Protein AF-A0AA39M5W1-F1 (afdb_monomer_lite)

Secondary structure (DSSP, 8-state):
-HHHHHHHHHHHHHHHHTTTTTTS----TTSHHHHHHHHHHHHHHHHHHHHHHHHHHHHHHHHHHHHTSTT--HHHHHHHHHHHHHHHHHHHHHHHHHHHHHHHSSSPPPPPPHHHHHHHHHHHHHHHHHHHTSSSTTSGGG-GGGGS--THHHHHHTTS------

Foldseek 3Di:
DVVVVVVVVVVVVVCVVVVVCPPDPPDDPPDPVVVVVVQVVLVVQLVVLVVVLVVLLVVLLVLVVVLPDPPQDPVNNVVSVVVNVVSLVVSVVSLVSNQVSQCVHVVRHDRDDSVNSVVVSVVVSVVVCVVVVVCPCVDLVNDPCSVPDPVVVVVVVVVVPDDDDD

pLDDT: mean 78.03, std 16.67, range [36.97, 96.75]

Structure (mmCIF, N/CA/C/O backbone):
data_AF-A0AA39M5W1-F1
#
_entry.id   AF-A0AA39M5W1-F1
#
loop_
_atom_site.group_PDB
_atom_site.id
_atom_site.type_symbol
_atom_site.label_atom_id
_atom_site.label_alt_id
_atom_site.label_comp_id
_atom_site.label_asym_id
_atom_site.label_entity_id
_atom_site.label_seq_id
_atom_site.pdbx_PDB_ins_code
_atom_site.Cartn_x
_atom_site.Cartn_y
_atom_site.Cartn_z
_atom_site.occupancy
_atom_site.B_iso_or_equiv
_atom_site.auth_seq_id
_atom_site.auth_comp_id
_atom_site.auth_asym_id
_atom_site.auth_atom_id
_atom_site.pdbx_PDB_model_num
ATOM 1 N N . MET A 1 1 ? 2.040 -15.938 -15.588 1.00 54.72 1 MET A N 1
ATOM 2 C CA . MET A 1 1 ? 3.108 -15.845 -16.607 1.00 54.72 1 MET A CA 1
ATOM 3 C C . MET A 1 1 ? 2.580 -16.211 -17.991 1.00 54.72 1 MET A C 1
ATOM 5 O O . MET A 1 1 ? 2.665 -15.381 -18.882 1.00 54.72 1 MET A O 1
ATOM 9 N N . GLU A 1 2 ? 1.925 -17.363 -18.151 1.00 66.88 2 GLU A N 1
ATOM 10 C CA . GLU A 1 2 ? 1.387 -17.848 -19.438 1.00 66.88 2 GLU A CA 1
ATOM 11 C C . GLU A 1 2 ? 0.424 -16.875 -20.152 1.00 66.88 2 GLU A C 1
ATOM 13 O O . GLU A 1 2 ? 0.578 -16.591 -21.337 1.00 66.88 2 GLU A O 1
ATOM 18 N N . LYS A 1 3 ? -0.514 -16.261 -19.415 1.00 79.81 3 LYS A N 1
ATOM 19 C CA . LYS A 1 3 ? -1.463 -15.286 -19.984 1.00 79.81 3 LYS A CA 1
ATOM 20 C C . LYS A 1 3 ? -0.783 -14.037 -20.564 1.00 79.81 3 LYS A C 1
ATOM 22 O O . LYS A 1 3 ? -1.193 -13.567 -21.618 1.00 79.81 3 LYS A O 1
ATOM 27 N N . ALA A 1 4 ? 0.246 -13.518 -19.891 1.00 75.56 4 ALA A N 1
ATOM 28 C CA . ALA A 1 4 ? 0.959 -12.316 -20.327 1.00 75.56 4 ALA A CA 1
ATOM 29 C C . ALA A 1 4 ? 1.773 -12.580 -21.603 1.00 75.56 4 ALA A C 1
ATOM 31 O O . ALA A 1 4 ? 1.780 -11.756 -22.511 1.00 75.56 4 ALA A O 1
ATOM 32 N N . HIS A 1 5 ? 2.383 -13.764 -21.703 1.00 80.75 5 HIS A N 1
ATOM 33 C CA . HIS A 1 5 ? 3.093 -14.191 -22.907 1.00 80.75 5 HIS A CA 1
ATOM 34 C C . HIS A 1 5 ? 2.150 -14.297 -24.115 1.00 80.75 5 HIS A C 1
ATOM 36 O O . HIS A 1 5 ? 2.450 -13.766 -25.179 1.00 80.75 5 HIS A O 1
ATOM 42 N N . LYS A 1 6 ? 0.959 -14.878 -23.923 1.00 87.75 6 LYS A N 1
ATOM 43 C CA . LYS A 1 6 ? -0.070 -14.963 -24.969 1.00 87.75 6 LYS A CA 1
ATOM 44 C C . LYS A 1 6 ? -0.575 -13.586 -25.420 1.00 87.75 6 LYS A C 1
ATOM 46 O O . LYS A 1 6 ? -0.816 -13.369 -26.601 1.00 87.75 6 LYS A O 1
ATOM 51 N N . GLN A 1 7 ? -0.739 -12.647 -24.487 1.00 85.88 7 GLN A N 1
ATOM 52 C CA . GLN A 1 7 ? -1.134 -11.273 -24.817 1.00 85.88 7 GLN A CA 1
ATOM 53 C C . GLN A 1 7 ? -0.064 -10.561 -25.647 1.00 85.88 7 GLN A C 1
ATOM 55 O O . GLN A 1 7 ? -0.411 -9.900 -26.620 1.00 85.88 7 GLN A O 1
ATOM 60 N N . LEU A 1 8 ? 1.213 -10.743 -25.305 1.00 81.44 8 LEU A N 1
ATOM 61 C CA . LEU A 1 8 ? 2.326 -10.189 -26.072 1.00 81.44 8 LEU A CA 1
ATOM 62 C C . LEU A 1 8 ? 2.362 -10.748 -27.502 1.00 81.44 8 LEU A C 1
ATOM 64 O O . LEU A 1 8 ? 2.447 -9.975 -28.449 1.00 81.44 8 LEU A O 1
ATOM 68 N N . GLN A 1 9 ? 2.204 -12.064 -27.663 1.00 82.69 9 GLN A N 1
ATOM 69 C CA . GLN A 1 9 ? 2.144 -12.704 -28.983 1.00 82.69 9 GLN A CA 1
ATOM 70 C C . GLN A 1 9 ? 0.990 -12.171 -29.843 1.00 82.69 9 GLN A C 1
ATOM 72 O O . GLN A 1 9 ? 1.165 -11.928 -31.033 1.00 82.69 9 GLN A O 1
ATOM 77 N N . ASN A 1 10 ? -0.185 -11.947 -29.246 1.00 86.25 10 ASN A N 1
ATOM 78 C CA . ASN A 1 10 ? -1.333 -11.393 -29.964 1.00 86.25 10 ASN A CA 1
ATOM 79 C C . ASN A 1 10 ? -1.090 -9.952 -30.431 1.00 86.25 10 ASN A C 1
ATOM 81 O O . ASN A 1 10 ? -1.511 -9.592 -31.527 1.00 86.25 10 ASN A O 1
ATOM 85 N N . VAL A 1 11 ? -0.431 -9.134 -29.606 1.00 83.44 11 VAL A N 1
ATOM 86 C CA . VAL A 1 11 ? -0.060 -7.759 -29.969 1.00 83.44 11 VAL A CA 1
ATOM 87 C C . VAL A 1 11 ? 0.942 -7.775 -31.121 1.00 83.44 11 VAL A C 1
ATOM 89 O O . VAL A 1 11 ?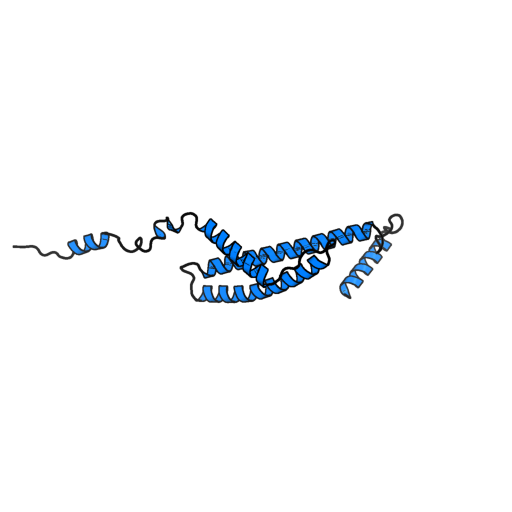 0.686 -7.136 -32.133 1.00 83.44 11 VAL A O 1
ATOM 92 N N . GLN A 1 12 ? 1.991 -8.596 -31.032 1.00 80.88 12 GLN A N 1
ATOM 93 C CA . GLN A 1 12 ? 3.001 -8.741 -32.089 1.00 80.88 12 GLN A CA 1
ATOM 94 C C . GLN A 1 12 ? 2.392 -9.213 -33.419 1.00 80.88 12 GLN A C 1
ATOM 96 O O . GLN A 1 12 ? 2.739 -8.715 -34.488 1.00 80.88 12 GLN A O 1
ATOM 101 N N . LEU A 1 13 ? 1.436 -10.146 -33.361 1.00 84.88 13 LEU A N 1
ATOM 102 C CA . LEU A 1 13 ? 0.696 -10.594 -34.538 1.00 84.88 13 LEU A CA 1
ATOM 103 C C . LEU A 1 13 ? -0.130 -9.449 -35.141 1.00 84.88 13 LEU A C 1
ATOM 105 O O . LEU A 1 13 ? -0.062 -9.224 -36.347 1.00 84.88 13 LEU A O 1
ATOM 109 N N . MET A 1 14 ? -0.875 -8.698 -34.329 1.00 83.00 14 MET A N 1
ATOM 110 C CA . MET A 1 14 ? -1.668 -7.553 -34.800 1.00 83.00 14 MET A CA 1
ATOM 111 C C . MET A 1 14 ? -0.792 -6.453 -35.408 1.00 83.00 14 MET A C 1
ATOM 113 O O . MET A 1 14 ? -1.128 -5.913 -36.456 1.00 83.00 14 MET A O 1
ATOM 117 N N . GLU A 1 15 ? 0.352 -6.156 -34.797 1.00 79.56 15 GLU A N 1
ATOM 118 C CA . GLU A 1 15 ? 1.328 -5.189 -35.310 1.00 79.56 15 GLU A CA 1
ATOM 119 C C . GLU A 1 15 ? 1.886 -5.608 -36.675 1.00 79.56 15 GLU A C 1
ATOM 121 O O . GLU A 1 15 ? 2.017 -4.767 -37.568 1.00 79.56 15 GLU A O 1
ATOM 126 N N . SER A 1 16 ? 2.141 -6.911 -36.867 1.00 79.62 16 SER A N 1
ATOM 127 C CA . SER A 1 16 ? 2.567 -7.459 -38.160 1.00 79.62 16 SER A CA 1
ATOM 128 C C . SER A 1 16 ? 1.480 -7.344 -39.236 1.00 79.62 16 SER A C 1
ATOM 130 O O . SER A 1 16 ? 1.782 -6.981 -40.370 1.00 79.62 16 SER A O 1
ATOM 132 N N . LEU A 1 17 ? 0.210 -7.573 -38.877 1.00 84.75 17 LEU A N 1
ATOM 133 C CA . LEU A 1 17 ? -0.927 -7.436 -39.794 1.00 84.75 17 LEU A CA 1
ATOM 134 C C . LEU A 1 17 ? -1.185 -5.979 -40.192 1.00 84.75 17 LEU A C 1
ATOM 136 O O . LEU A 1 17 ? -1.619 -5.717 -41.310 1.00 84.75 17 LEU A O 1
ATOM 140 N N . LEU A 1 18 ? -0.931 -5.039 -39.281 1.00 83.94 18 LEU A N 1
ATOM 141 C CA . LEU A 1 18 ? -1.157 -3.609 -39.492 1.00 83.94 18 LEU A CA 1
ATOM 142 C C . LEU A 1 18 ? 0.034 -2.898 -40.157 1.00 83.94 18 LEU A C 1
ATOM 144 O O . LEU A 1 18 ? -0.047 -1.699 -40.407 1.00 83.94 18 LEU A O 1
ATOM 148 N N . GLY A 1 19 ? 1.131 -3.610 -40.444 1.00 75.44 19 GLY A N 1
ATOM 149 C CA . GLY A 1 19 ? 2.304 -3.054 -41.130 1.00 75.44 19 GLY A CA 1
ATOM 150 C C . GLY A 1 19 ? 3.101 -2.037 -40.304 1.00 75.44 19 GLY A C 1
ATOM 151 O O . GLY A 1 19 ? 3.890 -1.281 -40.861 1.00 75.44 19 GLY A O 1
ATOM 152 N N . ILE A 1 20 ? 2.919 -2.013 -38.980 1.00 72.88 20 ILE A N 1
ATOM 153 C CA . ILE A 1 20 ? 3.518 -1.006 -38.085 1.00 72.88 20 ILE A CA 1
ATOM 154 C C . ILE A 1 20 ? 5.026 -1.266 -37.857 1.00 72.88 20 ILE A C 1
ATOM 156 O O . ILE A 1 20 ? 5.762 -0.359 -37.482 1.00 72.88 20 ILE A O 1
ATOM 160 N N . GLY A 1 21 ? 5.517 -2.479 -38.141 1.00 60.00 21 GLY A N 1
ATOM 161 C CA . GLY A 1 21 ? 6.905 -2.894 -37.883 1.00 60.00 21 GLY A CA 1
ATOM 162 C C . GLY A 1 21 ? 7.948 -2.570 -38.966 1.00 60.00 21 GLY A C 1
ATOM 163 O O . GLY A 1 21 ? 9.088 -3.000 -38.823 1.00 60.00 21 GLY A O 1
ATOM 164 N N . GLY A 1 22 ? 7.586 -1.883 -40.060 1.00 56.81 22 GLY A N 1
ATOM 165 C CA . GLY A 1 22 ? 8.485 -1.651 -41.207 1.00 56.81 22 GLY A CA 1
ATOM 166 C C . GLY A 1 22 ? 9.378 -0.403 -41.121 1.00 56.81 22 GLY A C 1
ATOM 167 O O . GLY A 1 22 ? 10.513 -0.439 -41.586 1.00 56.81 22 GLY A O 1
ATOM 168 N N . GLU A 1 23 ? 8.889 0.687 -40.520 1.00 53.78 23 GLU A N 1
ATOM 169 C CA . GLU A 1 23 ? 9.606 1.980 -40.434 1.00 53.78 23 GLU A CA 1
ATOM 170 C C . GLU A 1 23 ? 9.937 2.402 -38.992 1.00 53.78 23 GLU A C 1
ATOM 172 O O . GLU A 1 23 ? 10.844 3.203 -38.769 1.00 53.78 23 GLU A O 1
ATOM 177 N N . HIS A 1 24 ? 9.239 1.840 -37.999 1.00 58.50 24 HIS A N 1
ATOM 178 C CA . HIS A 1 24 ? 9.471 2.095 -36.581 1.00 58.50 24 HIS A CA 1
ATOM 179 C C . HIS A 1 24 ? 9.987 0.825 -35.906 1.00 58.50 24 HIS A C 1
ATOM 181 O O . HIS A 1 24 ? 9.276 -0.172 -35.802 1.00 58.50 24 HIS A O 1
ATOM 187 N N . GLU A 1 25 ? 11.231 0.864 -35.435 1.00 67.19 25 GLU A N 1
ATOM 188 C CA . GLU A 1 25 ? 11.829 -0.226 -34.669 1.00 67.19 25 GLU A CA 1
ATOM 189 C C . GLU A 1 25 ? 10.995 -0.468 -33.394 1.00 67.19 25 GLU A C 1
ATOM 191 O O . GLU A 1 25 ? 10.887 0.406 -32.525 1.00 67.19 25 GLU A O 1
ATOM 196 N N . CYS A 1 26 ? 10.336 -1.630 -33.300 1.00 71.06 26 CYS A N 1
ATOM 197 C CA . CYS A 1 26 ? 9.560 -2.008 -32.121 1.00 71.06 26 CYS A CA 1
ATOM 198 C C . CYS A 1 26 ? 10.459 -1.947 -30.884 1.00 71.06 26 CYS A C 1
ATOM 200 O O . CYS A 1 26 ? 11.568 -2.482 -30.898 1.00 71.06 26 CYS A O 1
ATOM 202 N N . TRP A 1 27 ? 9.982 -1.331 -29.799 1.00 75.31 27 TRP A N 1
ATOM 203 C CA . TRP A 1 27 ? 10.772 -1.229 -28.576 1.00 75.31 27 TRP A CA 1
ATOM 204 C C . TRP A 1 27 ? 11.089 -2.626 -28.041 1.00 75.31 27 TRP A C 1
ATOM 206 O O . TRP A 1 27 ? 10.207 -3.337 -27.559 1.00 75.31 27 TRP A O 1
ATOM 216 N N . ALA A 1 28 ? 12.359 -3.006 -28.124 1.00 78.94 28 ALA A N 1
ATOM 217 C CA . ALA A 1 28 ? 12.876 -4.265 -27.624 1.00 78.94 28 ALA A CA 1
ATOM 218 C C . ALA A 1 28 ? 13.673 -4.049 -26.326 1.00 78.94 28 ALA A C 1
ATOM 220 O O . ALA A 1 28 ? 14.204 -2.955 -26.090 1.00 78.94 28 ALA A O 1
ATOM 221 N N . PRO A 1 29 ? 13.809 -5.088 -25.481 1.00 78.94 29 PRO A N 1
ATOM 222 C CA . PRO A 1 29 ? 14.700 -5.039 -24.328 1.00 78.94 29 PRO A CA 1
ATOM 223 C C . PRO A 1 29 ? 16.125 -4.636 -24.742 1.00 78.94 29 PRO A C 1
ATOM 225 O O . PRO A 1 29 ? 16.714 -5.267 -25.615 1.00 78.94 29 PRO A O 1
ATOM 228 N N . GLY A 1 30 ? 16.670 -3.590 -24.115 1.00 79.38 30 GLY A N 1
ATOM 229 C CA . GLY A 1 30 ? 17.991 -3.024 -24.430 1.00 79.38 30 GLY A CA 1
ATOM 230 C C . GLY A 1 30 ? 17.957 -1.721 -25.238 1.00 79.38 30 GLY A C 1
ATOM 231 O O . GLY A 1 30 ? 18.976 -1.046 -25.343 1.00 79.38 30 GLY A O 1
ATOM 232 N N . MET A 1 31 ? 16.795 -1.317 -25.763 1.00 87.75 31 MET A N 1
ATOM 233 C CA . MET A 1 31 ? 16.626 0.005 -26.371 1.00 87.75 31 MET A CA 1
ATOM 234 C C . MET A 1 31 ? 16.407 1.083 -25.306 1.00 87.75 31 MET A C 1
ATOM 236 O O . MET A 1 31 ? 15.672 0.877 -24.339 1.00 87.75 31 MET A O 1
ATOM 240 N N . ALA A 1 32 ? 16.946 2.284 -25.527 1.00 86.69 32 ALA A N 1
ATOM 241 C CA . ALA A 1 32 ? 16.780 3.408 -24.598 1.00 86.69 32 ALA A CA 1
ATOM 242 C C . ALA A 1 32 ? 15.300 3.786 -24.370 1.00 86.69 32 ALA A C 1
ATOM 244 O O . ALA A 1 32 ? 14.898 4.138 -23.257 1.00 86.69 32 ALA A O 1
ATOM 245 N N . ALA A 1 33 ? 14.467 3.673 -25.411 1.00 85.44 33 ALA A N 1
ATOM 246 C CA . ALA A 1 33 ? 13.029 3.913 -25.314 1.00 85.44 33 ALA A CA 1
ATOM 247 C C . ALA A 1 33 ? 12.322 2.859 -24.440 1.00 85.44 33 ALA A C 1
ATOM 249 O O . ALA A 1 33 ? 11.486 3.211 -23.605 1.00 85.44 33 ALA A O 1
ATOM 250 N N . TRP A 1 34 ? 12.723 1.587 -24.552 1.00 86.38 34 TRP A N 1
ATOM 251 C CA . TRP A 1 34 ? 12.227 0.507 -23.699 1.00 86.38 34 TRP A CA 1
ATOM 252 C C . TRP A 1 34 ? 12.609 0.723 -22.231 1.00 86.38 34 TRP A C 1
ATOM 254 O O . TRP A 1 34 ? 11.760 0.624 -21.346 1.00 86.38 34 TRP A O 1
ATOM 264 N N . GLU A 1 35 ? 13.867 1.072 -21.954 1.00 88.25 35 GLU A N 1
ATOM 265 C CA . GLU A 1 35 ? 14.331 1.326 -20.584 1.00 88.25 35 GLU A CA 1
ATOM 266 C C . GLU A 1 35 ? 13.634 2.535 -19.944 1.00 88.25 35 GLU A C 1
ATOM 268 O O . GLU A 1 35 ? 13.259 2.500 -18.765 1.00 88.25 35 GLU A O 1
ATOM 273 N N . SER A 1 36 ? 13.398 3.586 -20.733 1.00 88.69 36 SER A N 1
ATOM 274 C CA . SER A 1 36 ? 12.645 4.767 -20.303 1.00 88.69 36 SER A CA 1
ATOM 275 C C . SER A 1 36 ? 11.204 4.400 -19.946 1.00 88.69 36 SER A C 1
ATOM 277 O O . SER A 1 36 ? 10.720 4.743 -18.865 1.00 88.69 36 SER A O 1
ATOM 279 N N . ALA A 1 37 ? 10.532 3.629 -20.805 1.00 88.88 37 ALA A N 1
ATOM 280 C CA . ALA A 1 37 ? 9.179 3.142 -20.556 1.00 88.88 37 ALA A CA 1
ATOM 281 C C . ALA A 1 37 ? 9.113 2.229 -19.322 1.00 88.88 37 ALA A C 1
ATOM 283 O O . ALA A 1 37 ? 8.235 2.390 -18.471 1.00 88.88 37 ALA A O 1
ATOM 284 N N . GLN A 1 38 ? 10.078 1.323 -19.166 1.00 89.44 38 GLN A N 1
ATOM 285 C CA . GLN A 1 38 ? 10.178 0.452 -17.999 1.00 89.44 38 GLN A CA 1
ATOM 286 C C . GLN A 1 38 ? 10.326 1.265 -16.704 1.00 89.44 38 GLN A C 1
ATOM 288 O O . GLN A 1 38 ? 9.663 0.970 -15.709 1.00 89.44 38 GLN A O 1
ATOM 293 N N . THR A 1 39 ? 11.134 2.327 -16.724 1.00 90.56 39 THR A N 1
ATOM 294 C CA . THR A 1 39 ? 11.311 3.236 -15.582 1.00 90.56 39 THR A CA 1
ATOM 295 C C . THR A 1 39 ? 10.010 3.966 -15.229 1.00 90.56 39 THR A C 1
ATOM 297 O O . THR A 1 39 ? 9.670 4.103 -14.049 1.00 90.56 39 THR A O 1
ATOM 300 N N . LEU A 1 40 ? 9.235 4.391 -16.233 1.00 91.94 40 LEU A N 1
ATOM 301 C CA . LEU A 1 40 ? 7.921 5.009 -16.025 1.00 91.94 40 LEU A CA 1
ATOM 302 C C . LEU A 1 40 ? 6.927 4.034 -15.386 1.00 91.94 40 LEU A C 1
ATOM 304 O O . LEU A 1 40 ? 6.244 4.403 -14.427 1.00 91.94 40 LEU A O 1
ATOM 308 N N . VAL A 1 41 ? 6.875 2.786 -15.864 1.00 91.00 41 VAL A N 1
ATOM 309 C CA . VAL A 1 41 ? 6.003 1.743 -15.298 1.00 91.00 41 VAL A CA 1
ATOM 310 C C . VAL A 1 41 ? 6.386 1.449 -13.849 1.00 91.00 41 VAL A C 1
ATOM 312 O O . VAL A 1 41 ? 5.518 1.490 -12.980 1.00 91.00 41 VAL A O 1
ATOM 315 N N . GLN A 1 42 ? 7.677 1.257 -13.560 1.00 90.62 42 GLN A N 1
ATOM 316 C CA . GLN A 1 42 ? 8.173 1.043 -12.194 1.00 90.62 42 GLN A CA 1
ATOM 317 C C . GLN A 1 42 ? 7.806 2.208 -11.266 1.00 90.62 42 GLN A C 1
ATOM 319 O O . GLN A 1 42 ? 7.310 1.996 -10.159 1.00 90.62 42 GLN A O 1
ATOM 324 N N . THR A 1 43 ? 7.976 3.444 -11.740 1.00 92.12 43 THR A N 1
ATOM 325 C CA . THR A 1 43 ? 7.616 4.653 -10.987 1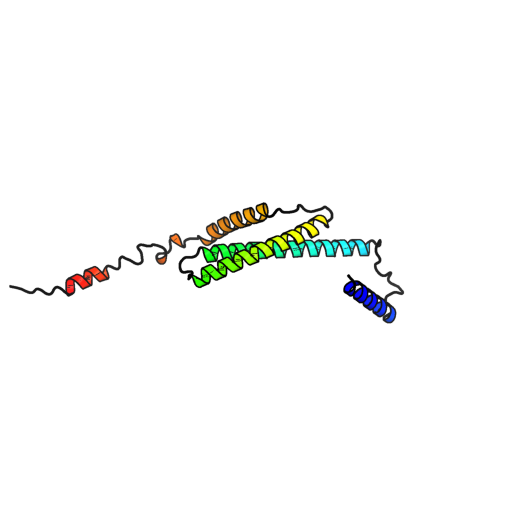.00 92.12 43 THR A CA 1
ATOM 326 C C . THR A 1 43 ? 6.118 4.711 -10.697 1.00 92.12 43 THR A C 1
ATOM 328 O O . THR A 1 43 ? 5.709 5.041 -9.581 1.00 92.12 43 THR A O 1
ATOM 331 N N . ARG A 1 44 ? 5.283 4.386 -11.688 1.00 93.75 44 ARG A N 1
ATOM 332 C CA . ARG A 1 44 ? 3.826 4.341 -11.536 1.00 93.75 44 ARG A CA 1
ATOM 333 C C . ARG A 1 44 ? 3.411 3.265 -10.540 1.00 93.75 44 ARG A C 1
ATOM 335 O O . ARG A 1 44 ? 2.593 3.541 -9.666 1.00 93.75 44 ARG A O 1
ATOM 342 N N . ASP A 1 45 ? 3.980 2.071 -10.648 1.00 91.69 45 ASP A N 1
ATOM 343 C CA . ASP A 1 45 ? 3.662 0.947 -9.770 1.00 91.69 45 ASP A CA 1
ATOM 344 C C . ASP A 1 45 ? 4.064 1.249 -8.323 1.00 91.69 45 ASP A C 1
ATOM 346 O O . ASP A 1 45 ? 3.279 1.008 -7.404 1.00 91.69 45 ASP A O 1
ATOM 350 N N . TYR A 1 46 ? 5.233 1.865 -8.117 1.00 93.44 46 TYR A N 1
ATOM 351 C CA . TYR A 1 46 ? 5.657 2.375 -6.814 1.00 93.44 46 TYR A CA 1
ATOM 352 C C . TYR A 1 46 ? 4.655 3.386 -6.241 1.00 93.44 46 TYR A C 1
ATOM 354 O O . TYR A 1 46 ? 4.173 3.201 -5.123 1.00 93.44 46 TYR A O 1
ATOM 362 N N . ARG A 1 47 ? 4.286 4.417 -7.017 1.00 93.06 47 ARG A N 1
ATOM 363 C CA . ARG A 1 47 ? 3.311 5.439 -6.590 1.00 93.06 47 ARG A CA 1
ATOM 364 C C . ARG A 1 47 ? 1.961 4.822 -6.246 1.00 93.06 47 ARG A C 1
ATOM 366 O O . ARG A 1 47 ? 1.392 5.139 -5.212 1.00 93.06 47 ARG A O 1
ATOM 373 N N . HIS A 1 48 ? 1.476 3.903 -7.074 1.00 93.75 48 HIS A N 1
ATOM 374 C CA . HIS A 1 48 ? 0.217 3.210 -6.834 1.00 93.75 48 HIS A CA 1
ATOM 375 C C . HIS A 1 48 ? 0.258 2.370 -5.548 1.00 93.75 48 HIS A C 1
ATOM 377 O O . HIS A 1 48 ? -0.683 2.406 -4.754 1.00 93.75 48 HIS A O 1
ATOM 383 N N . CYS A 1 49 ? 1.348 1.632 -5.305 1.00 93.81 49 CYS A N 1
ATOM 384 C CA . CYS A 1 49 ? 1.509 0.874 -4.063 1.00 93.81 49 CYS A CA 1
ATOM 385 C C . CYS A 1 49 ? 1.549 1.790 -2.835 1.00 93.81 49 CYS A C 1
ATOM 387 O O . CYS A 1 49 ? 0.920 1.462 -1.829 1.00 93.81 49 CYS A O 1
ATOM 389 N N . LEU A 1 50 ? 2.239 2.930 -2.933 1.00 93.00 50 LEU A N 1
ATOM 390 C CA . LEU A 1 50 ? 2.302 3.934 -1.874 1.00 93.00 50 LEU A CA 1
ATOM 391 C C . LEU A 1 50 ? 0.918 4.528 -1.578 1.00 93.00 50 LEU A C 1
ATOM 393 O O . LEU A 1 50 ? 0.454 4.430 -0.447 1.00 93.00 50 LEU A O 1
ATOM 397 N N . SER A 1 51 ? 0.209 5.036 -2.590 1.00 92.94 51 SER A N 1
ATOM 398 C CA . SER A 1 51 ? -1.130 5.615 -2.408 1.00 92.94 51 SER A CA 1
ATOM 399 C C . SER A 1 51 ? -2.131 4.607 -1.840 1.00 92.94 51 SER A C 1
ATOM 401 O O . SER A 1 51 ? -2.957 4.947 -0.996 1.00 92.94 51 SER A O 1
ATOM 403 N N . ASN A 1 52 ? -2.052 3.339 -2.258 1.00 93.81 52 ASN A N 1
ATOM 404 C CA . ASN A 1 52 ? -2.893 2.289 -1.692 1.00 93.81 52 ASN A CA 1
ATOM 405 C C . ASN A 1 52 ? -2.553 2.007 -0.217 1.00 93.81 52 ASN A C 1
ATOM 407 O O . ASN A 1 52 ? -3.458 1.795 0.590 1.00 93.81 52 ASN A O 1
ATOM 411 N N . LEU A 1 53 ? -1.267 2.003 0.150 1.00 93.94 53 LEU A N 1
ATOM 412 C CA . LEU A 1 53 ? -0.844 1.841 1.541 1.00 93.94 53 LEU A CA 1
ATOM 413 C C . LEU A 1 53 ? -1.357 3.000 2.409 1.00 93.94 53 LEU A C 1
ATOM 415 O O . LEU A 1 53 ? -1.974 2.751 3.444 1.00 93.94 53 LEU A O 1
ATOM 419 N N . GLU A 1 54 ? -1.183 4.242 1.955 1.00 91.31 54 GLU A N 1
ATOM 420 C CA . GLU A 1 54 ? -1.673 5.450 2.629 1.00 91.31 54 GLU A CA 1
ATOM 421 C C . GLU A 1 54 ? -3.190 5.405 2.840 1.00 91.31 54 GLU A C 1
ATOM 423 O O . GLU A 1 54 ? -3.667 5.564 3.966 1.00 91.31 54 GLU A O 1
ATOM 428 N N . ALA A 1 55 ? -3.960 5.105 1.790 1.00 91.88 55 ALA A N 1
ATOM 429 C CA . ALA A 1 55 ? -5.416 5.025 1.873 1.00 91.88 55 ALA A CA 1
ATOM 430 C C . ALA A 1 55 ? -5.886 3.979 2.899 1.00 91.88 55 ALA A C 1
ATOM 432 O O . ALA A 1 55 ? -6.826 4.222 3.661 1.00 91.88 55 ALA A O 1
ATOM 433 N N . LEU A 1 56 ? -5.222 2.819 2.962 1.00 93.56 56 LEU A N 1
ATOM 434 C CA . LEU A 1 56 ? -5.546 1.775 3.936 1.00 93.56 56 LEU A CA 1
ATOM 435 C C . LEU A 1 56 ? -5.198 2.187 5.371 1.00 93.56 56 LEU A C 1
ATOM 437 O O . LEU A 1 56 ? -5.966 1.886 6.290 1.00 93.56 56 LEU A O 1
ATOM 441 N N . VAL A 1 57 ? -4.073 2.875 5.569 1.00 91.44 57 VAL A N 1
ATOM 442 C CA . VAL A 1 57 ? -3.670 3.407 6.878 1.00 91.44 57 VAL A CA 1
ATOM 443 C C . VAL A 1 57 ? -4.669 4.458 7.354 1.00 91.44 57 VAL A C 1
ATOM 445 O O . VAL A 1 57 ? -5.193 4.340 8.462 1.00 91.44 57 VAL A O 1
ATOM 448 N N . VAL A 1 58 ? -5.027 5.414 6.497 1.00 89.38 58 VAL A N 1
ATOM 449 C CA . VAL A 1 58 ? -6.036 6.441 6.792 1.00 89.38 58 VAL A CA 1
ATOM 450 C C . VAL A 1 58 ? -7.389 5.801 7.115 1.00 89.38 58 VAL A C 1
ATOM 452 O O . VAL A 1 58 ? -8.011 6.137 8.122 1.00 89.38 58 VAL A O 1
ATOM 455 N N . ALA A 1 59 ? -7.828 4.806 6.338 1.00 90.38 59 ALA A N 1
ATOM 456 C CA . ALA A 1 59 ? -9.062 4.078 6.626 1.00 90.38 59 ALA A CA 1
ATOM 457 C C . ALA A 1 59 ? -9.030 3.385 8.000 1.00 90.38 59 ALA A C 1
ATOM 459 O O . ALA A 1 59 ? -10.024 3.415 8.726 1.00 90.38 59 ALA A O 1
ATOM 460 N N . ARG A 1 60 ? -7.893 2.788 8.386 1.00 90.56 60 ARG A N 1
ATOM 461 C CA . ARG A 1 60 ? -7.720 2.174 9.713 1.00 90.56 60 ARG A CA 1
ATOM 462 C C . ARG A 1 60 ? -7.807 3.212 10.831 1.00 90.56 60 ARG A C 1
ATOM 464 O O . ARG A 1 60 ? -8.428 2.928 11.853 1.00 90.56 60 ARG A O 1
ATOM 471 N N . ILE A 1 61 ? -7.222 4.395 10.641 1.00 89.06 61 ILE A N 1
ATOM 472 C CA . ILE A 1 61 ? -7.310 5.508 11.598 1.00 89.06 61 ILE A CA 1
ATOM 473 C C . ILE A 1 61 ? -8.778 5.877 11.834 1.00 89.06 61 ILE A C 1
ATOM 475 O O . ILE A 1 61 ? -9.241 5.825 12.971 1.00 89.06 61 ILE A O 1
ATOM 479 N N . PHE A 1 62 ? -9.548 6.116 10.768 1.00 85.19 62 PHE A N 1
ATOM 480 C CA . PHE A 1 62 ? -10.975 6.438 10.883 1.00 85.19 62 PHE A CA 1
ATOM 481 C C . PHE A 1 62 ? -11.793 5.346 11.584 1.00 85.19 62 PHE A C 1
ATOM 483 O O . PHE A 1 62 ? -12.769 5.636 12.278 1.00 85.19 62 PHE A O 1
ATOM 490 N N . GLU A 1 63 ? -11.426 4.080 11.417 1.00 88.12 63 GLU A N 1
ATOM 491 C CA . GLU A 1 63 ? -12.090 2.972 12.104 1.00 88.12 63 GLU A CA 1
ATOM 492 C C . GLU A 1 63 ? -11.776 2.908 13.588 1.00 88.12 63 GLU A C 1
ATOM 494 O O . GLU A 1 63 ? -12.684 2.664 14.384 1.00 88.12 63 GLU A O 1
ATOM 499 N N . LEU A 1 64 ? -10.524 3.165 13.967 1.00 86.12 64 LEU A N 1
ATOM 500 C CA . LEU A 1 64 ? -10.136 3.302 15.368 1.00 86.12 64 LEU A CA 1
ATOM 501 C C . LEU A 1 64 ? -10.864 4.485 16.011 1.00 86.12 64 LEU A C 1
ATOM 503 O O . LEU A 1 64 ? -11.424 4.337 17.098 1.00 86.12 64 LEU A O 1
ATOM 507 N N . THR A 1 65 ? -10.951 5.621 15.313 1.00 83.62 65 THR A N 1
ATOM 508 C CA . THR A 1 65 ? -11.740 6.774 15.762 1.00 83.62 65 THR A CA 1
ATOM 509 C C . THR A 1 65 ? -13.202 6.381 15.980 1.00 83.62 65 THR A C 1
ATOM 511 O O . THR A 1 65 ? -13.752 6.640 17.048 1.00 83.62 65 THR A O 1
ATOM 514 N N . LYS A 1 66 ? -13.824 5.689 15.012 1.00 82.88 66 LYS A N 1
ATOM 515 C CA . LYS A 1 66 ? -15.215 5.216 15.119 1.00 82.88 66 LYS A CA 1
ATOM 516 C C . LYS A 1 66 ? -15.430 4.250 16.276 1.00 82.88 66 LYS A C 1
ATOM 518 O O . LYS A 1 66 ? -16.454 4.340 16.944 1.00 82.88 66 LYS A O 1
ATOM 523 N N . MET A 1 67 ? -14.483 3.351 16.533 1.00 81.62 67 MET A N 1
ATOM 524 C CA . MET A 1 67 ? -14.558 2.433 17.669 1.00 81.62 67 MET A CA 1
ATOM 525 C C . MET A 1 67 ? -14.586 3.177 19.011 1.00 81.62 67 MET A C 1
ATOM 527 O O . MET A 1 67 ? -15.265 2.724 19.933 1.00 81.62 67 MET A O 1
ATOM 531 N N . ASN A 1 68 ? -13.879 4.308 19.105 1.00 76.31 68 ASN A N 1
ATOM 532 C CA . ASN A 1 68 ? -13.729 5.082 20.336 1.00 76.31 68 ASN A CA 1
ATOM 533 C C . ASN A 1 68 ? -14.817 6.159 20.541 1.00 76.31 68 ASN A C 1
ATOM 535 O O . ASN A 1 68 ? -14.781 6.887 21.531 1.00 76.31 68 ASN A O 1
ATOM 539 N N . MET A 1 69 ? -15.788 6.283 19.627 1.00 79.25 69 MET A N 1
ATOM 540 C CA . MET A 1 69 ? -16.903 7.225 19.774 1.00 79.25 69 MET A CA 1
ATOM 541 C C . MET A 1 69 ? -17.960 6.715 20.763 1.00 79.25 69 MET A C 1
ATOM 543 O O . MET A 1 69 ? -18.381 5.549 20.724 1.00 79.25 69 MET A O 1
ATOM 547 N N . SER A 1 70 ? -18.446 7.619 21.619 1.00 65.38 70 SER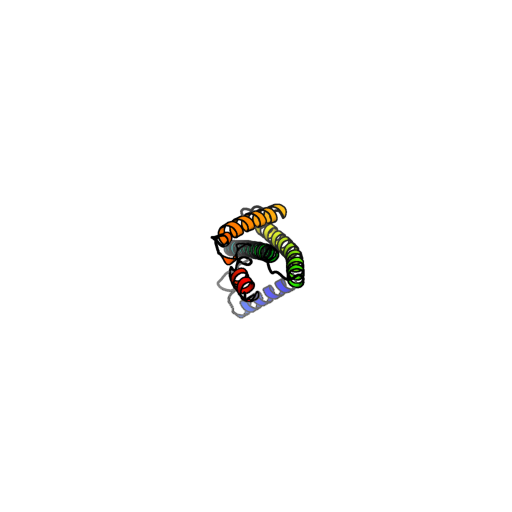 A N 1
ATOM 548 C CA . SER A 1 70 ? -19.600 7.364 22.483 1.00 65.38 70 SER A CA 1
ATOM 549 C C . SER A 1 70 ? -20.857 7.095 21.636 1.00 65.38 70 SER A C 1
ATOM 551 O O . SER A 1 70 ? -20.964 7.545 20.499 1.00 65.38 70 SER A O 1
ATOM 553 N N . ARG A 1 71 ? -21.810 6.313 22.169 1.00 72.31 71 ARG A N 1
ATOM 554 C CA . ARG A 1 71 ? -23.033 5.827 21.477 1.00 72.31 71 ARG A CA 1
ATOM 555 C C . ARG A 1 71 ? -22.842 4.757 20.388 1.00 72.31 71 ARG A C 1
ATOM 557 O O . ARG A 1 71 ? -23.818 4.372 19.751 1.00 72.31 71 ARG A O 1
ATOM 564 N N . THR A 1 72 ? -21.650 4.186 20.222 1.00 74.75 72 THR A N 1
ATOM 565 C CA . THR A 1 72 ? -21.468 3.017 19.341 1.00 74.75 72 THR A CA 1
ATOM 566 C C . THR A 1 72 ? -22.068 1.759 19.983 1.00 74.75 72 THR A C 1
ATOM 568 O O . THR A 1 72 ? -21.638 1.343 21.060 1.00 74.75 72 THR A O 1
ATOM 571 N N . GLY A 1 73 ? -23.057 1.128 19.344 1.00 87.62 73 GLY A N 1
ATOM 572 C CA . GLY A 1 73 ? -23.702 -0.080 19.874 1.00 87.62 73 GLY A CA 1
ATOM 573 C C . GLY A 1 73 ? -22.764 -1.297 19.909 1.00 87.62 73 GLY A C 1
ATOM 574 O O . GLY A 1 73 ? -21.819 -1.390 19.125 1.00 87.62 73 GLY A O 1
ATOM 575 N N . TYR A 1 74 ? -23.031 -2.283 20.777 1.00 88.75 74 TYR A N 1
ATOM 576 C CA . TYR A 1 74 ? -22.178 -3.481 20.919 1.00 88.75 74 TYR A CA 1
ATOM 577 C C . TYR A 1 74 ? -21.960 -4.231 19.591 1.00 88.75 74 TYR A C 1
ATOM 579 O O . TYR A 1 74 ? -20.825 -4.559 19.241 1.00 88.75 74 TYR A O 1
ATOM 587 N N . LYS A 1 75 ? -23.030 -4.439 18.808 1.00 89.56 75 LYS A N 1
ATOM 588 C CA . LYS A 1 75 ? -22.943 -5.078 17.483 1.00 89.56 75 LYS A CA 1
ATOM 589 C C . LYS A 1 75 ? -22.028 -4.292 16.535 1.00 89.56 75 LYS A C 1
ATOM 591 O O . LYS A 1 75 ? -21.169 -4.887 15.890 1.00 89.56 75 LYS A O 1
ATOM 596 N N . GLN A 1 76 ? -22.152 -2.963 16.499 1.00 87.88 76 GLN A N 1
ATOM 597 C CA . GLN A 1 76 ? -21.292 -2.100 15.682 1.00 87.88 76 GLN A CA 1
ATOM 598 C C . GLN A 1 76 ? -19.827 -2.187 16.120 1.00 87.88 76 GLN A C 1
ATOM 600 O O . GLN A 1 76 ? -18.965 -2.396 15.271 1.00 87.88 76 GLN A O 1
ATOM 605 N N . ARG A 1 77 ? -19.534 -2.132 17.428 1.00 89.00 77 ARG A N 1
ATOM 606 C CA . ARG A 1 77 ? -18.163 -2.308 17.944 1.00 89.00 77 ARG A CA 1
ATOM 607 C C . ARG A 1 77 ? -17.547 -3.637 17.507 1.00 89.00 77 ARG A C 1
ATOM 609 O O . ARG A 1 77 ? -16.392 -3.659 17.088 1.00 89.00 77 ARG A O 1
ATOM 616 N N . ARG A 1 78 ? -18.318 -4.730 17.535 1.00 93.12 78 ARG A N 1
ATOM 617 C CA . ARG A 1 78 ? -17.864 -6.047 17.055 1.00 93.12 78 ARG A CA 1
ATOM 618 C C . ARG A 1 78 ? -17.525 -6.025 15.563 1.00 93.12 78 ARG A C 1
ATOM 620 O O . ARG A 1 78 ? -16.480 -6.544 15.177 1.00 93.12 78 ARG A O 1
ATOM 627 N N . HIS A 1 79 ? -18.372 -5.409 14.735 1.00 91.94 79 HIS A N 1
ATOM 628 C CA . HIS A 1 79 ? -18.094 -5.261 13.304 1.00 91.94 79 HIS A CA 1
ATOM 629 C C . HIS A 1 79 ? -16.843 -4.421 13.051 1.00 91.94 79 HIS A C 1
ATOM 631 O O . HIS A 1 79 ? -15.973 -4.869 12.312 1.00 91.94 79 HIS A O 1
ATOM 637 N N . ILE A 1 80 ? -16.696 -3.270 13.716 1.00 88.56 80 ILE A N 1
ATOM 638 C CA . ILE A 1 80 ? -15.500 -2.426 13.583 1.00 88.56 80 ILE A CA 1
ATOM 639 C C . ILE A 1 80 ? -14.250 -3.208 14.015 1.00 88.56 80 ILE A C 1
ATOM 641 O O . ILE A 1 80 ? -13.248 -3.190 13.310 1.00 88.56 80 ILE A O 1
ATOM 645 N N . GLY A 1 81 ? -14.317 -3.978 15.106 1.00 90.25 81 GLY A N 1
ATOM 646 C CA . GLY A 1 81 ? -13.206 -4.825 15.552 1.00 90.25 81 GLY A CA 1
ATOM 647 C C . GLY A 1 81 ? -12.803 -5.903 14.544 1.00 90.25 81 GLY A C 1
ATOM 648 O O . GLY A 1 81 ? -11.614 -6.105 14.302 1.00 90.25 81 GLY A O 1
ATOM 649 N N . ASN A 1 82 ? -13.767 -6.570 13.909 1.00 92.69 82 ASN A N 1
ATOM 650 C CA . ASN A 1 82 ? -13.475 -7.531 12.842 1.00 92.69 82 ASN A CA 1
ATOM 651 C C . ASN A 1 82 ? -12.859 -6.843 11.621 1.00 92.69 82 ASN A C 1
ATOM 653 O O . ASN A 1 82 ? -11.869 -7.321 11.069 1.00 92.69 82 ASN A O 1
ATOM 657 N N . THR A 1 83 ? -13.411 -5.698 11.238 1.00 92.06 83 THR A N 1
ATOM 658 C CA . THR A 1 83 ? -12.933 -4.895 10.118 1.00 92.06 83 THR A CA 1
ATOM 659 C C . THR A 1 83 ? -11.498 -4.395 10.349 1.00 92.06 83 THR A C 1
ATOM 661 O O . THR A 1 83 ? -10.667 -4.504 9.449 1.00 92.06 83 THR A O 1
ATOM 664 N N . LEU A 1 84 ? -11.147 -3.983 11.573 1.00 91.69 84 LEU A N 1
ATOM 665 C CA . LEU A 1 84 ? -9.773 -3.634 11.955 1.00 91.69 84 LEU A CA 1
ATOM 666 C C . LEU A 1 84 ? -8.806 -4.818 11.812 1.00 91.69 84 LEU A C 1
ATOM 668 O O . LEU A 1 84 ? -7.698 -4.646 11.304 1.00 91.69 84 LEU A O 1
ATOM 672 N N . LYS A 1 85 ? -9.214 -6.029 12.222 1.00 92.38 85 LYS A N 1
ATOM 673 C CA . LYS A 1 85 ? -8.392 -7.244 12.064 1.00 92.38 85 LYS A CA 1
ATOM 674 C C . LYS A 1 85 ? -8.125 -7.555 10.593 1.00 92.38 85 LYS A C 1
ATOM 676 O O . LYS A 1 85 ? -6.982 -7.824 10.226 1.00 92.38 85 LYS A O 1
ATOM 681 N N . VAL A 1 86 ? -9.167 -7.509 9.761 1.00 94.88 86 VAL A N 1
ATOM 682 C CA . VAL A 1 86 ? -9.052 -7.733 8.311 1.00 94.88 86 VAL A CA 1
ATOM 683 C C . VAL A 1 86 ? -8.113 -6.699 7.700 1.00 94.88 86 VAL A C 1
ATOM 685 O O . VAL A 1 86 ? -7.157 -7.062 7.018 1.00 94.88 86 VAL A O 1
ATOM 688 N N . ARG A 1 87 ? -8.313 -5.420 8.021 1.00 92.25 87 ARG A N 1
ATOM 689 C CA . ARG A 1 87 ? -7.505 -4.331 7.471 1.00 92.25 87 ARG A CA 1
ATOM 690 C C . ARG A 1 87 ? -6.060 -4.366 7.911 1.00 92.25 87 ARG A C 1
ATOM 692 O O . ARG A 1 87 ? -5.201 -4.046 7.102 1.00 92.25 87 ARG A O 1
ATOM 699 N N . SER A 1 88 ? -5.772 -4.814 9.131 1.00 94.06 88 SER A N 1
ATOM 700 C CA . SER A 1 88 ? -4.395 -5.045 9.573 1.00 94.06 88 SER A CA 1
ATOM 701 C C . SER A 1 88 ? -3.656 -5.985 8.610 1.00 94.06 88 SER A C 1
ATOM 703 O O . SER A 1 88 ? -2.584 -5.649 8.112 1.00 94.06 88 SER A O 1
ATOM 705 N N . LYS A 1 89 ? -4.281 -7.111 8.233 1.00 95.00 89 LYS A N 1
ATOM 706 C CA . LYS A 1 89 ? -3.719 -8.049 7.243 1.00 95.00 89 LYS A CA 1
ATOM 707 C C . LYS A 1 89 ? -3.608 -7.432 5.845 1.00 95.00 89 LYS A C 1
ATOM 709 O O . LYS A 1 89 ? -2.622 -7.658 5.141 1.00 95.00 89 LYS A O 1
ATOM 714 N N . THR A 1 90 ? -4.599 -6.641 5.432 1.00 95.94 90 THR A N 1
ATOM 715 C CA . THR A 1 90 ? -4.568 -5.939 4.140 1.00 95.94 90 THR A CA 1
ATOM 716 C C . THR A 1 90 ? -3.421 -4.929 4.072 1.00 95.94 90 THR A C 1
ATOM 718 O O . THR A 1 90 ? -2.724 -4.889 3.061 1.00 95.94 90 THR A O 1
ATOM 721 N N . ILE A 1 91 ? -3.173 -4.169 5.145 1.00 94.69 91 ILE A N 1
ATOM 722 C CA . ILE A 1 91 ? -2.047 -3.230 5.238 1.00 94.69 91 ILE A CA 1
ATOM 723 C C . ILE A 1 91 ? -0.722 -3.993 5.202 1.00 94.69 91 ILE A C 1
ATOM 725 O O . ILE A 1 91 ? 0.149 -3.599 4.440 1.00 94.69 91 ILE A O 1
ATOM 729 N N . GLN A 1 92 ? -0.573 -5.110 5.927 1.00 95.62 92 GLN A N 1
ATOM 730 C CA . GLN A 1 92 ? 0.641 -5.943 5.846 1.00 95.62 92 GLN A CA 1
ATOM 731 C C . GLN A 1 92 ? 0.922 -6.396 4.407 1.00 95.62 92 GLN A C 1
ATOM 733 O O . GLN A 1 92 ? 2.042 -6.279 3.919 1.00 95.62 92 GLN A O 1
ATOM 738 N N . THR A 1 93 ? -0.112 -6.838 3.689 1.00 96.75 93 THR A N 1
ATOM 739 C CA . THR A 1 93 ? 0.021 -7.253 2.285 1.00 96.75 93 THR A CA 1
ATOM 740 C C . THR A 1 93 ? 0.381 -6.073 1.373 1.00 96.75 93 THR A C 1
ATOM 742 O O . THR A 1 93 ? 1.221 -6.204 0.482 1.00 96.75 93 THR A O 1
ATOM 745 N N . ALA A 1 94 ? -0.246 -4.909 1.575 1.00 95.88 94 ALA A N 1
ATOM 746 C CA . ALA A 1 94 ? 0.060 -3.690 0.828 1.00 95.88 94 ALA A CA 1
ATOM 747 C C . ALA A 1 94 ? 1.489 -3.196 1.103 1.00 95.88 94 ALA A C 1
ATOM 749 O O . ALA A 1 94 ? 2.178 -2.789 0.173 1.00 95.88 94 ALA A O 1
ATOM 750 N N . LEU A 1 95 ? 1.955 -3.318 2.346 1.00 96.44 95 LEU A N 1
ATOM 751 C CA . LEU A 1 95 ? 3.314 -3.004 2.770 1.00 96.44 95 LEU A CA 1
ATOM 752 C C . LEU A 1 95 ? 4.339 -3.908 2.078 1.00 96.44 95 LEU A C 1
ATOM 754 O O . LEU A 1 95 ? 5.338 -3.415 1.564 1.00 96.44 95 LEU A O 1
ATOM 758 N N . THR A 1 96 ? 4.073 -5.215 1.976 1.00 96.69 96 THR A N 1
ATOM 759 C CA . THR A 1 96 ? 4.929 -6.127 1.200 1.00 96.69 96 THR A CA 1
ATOM 760 C C . THR A 1 96 ? 5.029 -5.684 -0.260 1.00 96.69 96 THR A C 1
ATOM 762 O O . THR A 1 96 ? 6.130 -5.622 -0.803 1.00 96.69 96 THR A O 1
ATOM 765 N N . LYS A 1 97 ? 3.903 -5.320 -0.892 1.00 95.62 97 LYS A N 1
ATOM 766 C CA . LYS A 1 97 ? 3.887 -4.826 -2.281 1.00 95.62 97 LYS A CA 1
ATOM 767 C C . LYS A 1 97 ? 4.659 -3.516 -2.437 1.00 95.62 97 LYS A C 1
ATOM 769 O O . LYS A 1 97 ? 5.452 -3.395 -3.367 1.00 95.62 97 LYS A O 1
ATOM 774 N N . TYR A 1 98 ? 4.473 -2.576 -1.510 1.00 96.00 98 TYR A N 1
ATOM 775 C CA . TYR A 1 98 ? 5.237 -1.333 -1.459 1.00 96.00 98 TYR A CA 1
ATOM 776 C C . TYR A 1 98 ? 6.739 -1.612 -1.349 1.00 96.00 98 TYR A C 1
ATOM 778 O O . TYR A 1 98 ? 7.500 -1.109 -2.163 1.00 96.00 98 TYR A O 1
ATOM 786 N N . ASN A 1 99 ? 7.167 -2.475 -0.424 1.00 96.00 99 A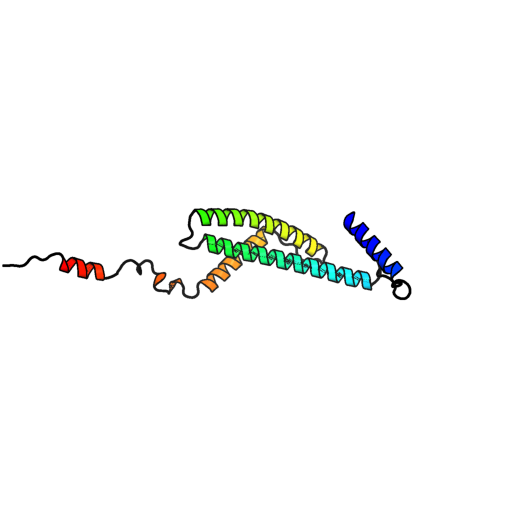SN A N 1
ATOM 787 C CA . ASN A 1 99 ? 8.581 -2.794 -0.223 1.00 96.00 99 ASN A CA 1
ATOM 788 C C . ASN A 1 99 ? 9.215 -3.469 -1.449 1.00 96.00 99 ASN A C 1
ATOM 790 O O . ASN A 1 99 ? 10.379 -3.215 -1.756 1.00 96.00 99 ASN A O 1
ATOM 794 N N . VAL A 1 100 ? 8.464 -4.306 -2.172 1.00 95.44 100 VAL A N 1
ATOM 795 C CA . VAL A 1 100 ? 8.915 -4.883 -3.450 1.00 95.44 100 VAL A CA 1
ATOM 796 C C . VAL A 1 100 ? 9.087 -3.788 -4.507 1.00 95.44 100 VAL A C 1
ATOM 798 O O . VAL A 1 100 ? 10.142 -3.713 -5.134 1.00 95.44 100 VAL A O 1
ATOM 801 N N . ALA A 1 101 ? 8.096 -2.907 -4.671 1.00 93.06 101 ALA A N 1
ATOM 802 C CA . ALA A 1 101 ? 8.171 -1.809 -5.635 1.00 93.06 101 ALA A CA 1
ATOM 803 C C . ALA A 1 101 ? 9.277 -0.795 -5.282 1.00 93.06 101 ALA A C 1
ATOM 805 O O . ALA A 1 101 ? 10.000 -0.340 -6.161 1.00 93.06 101 ALA A O 1
ATOM 806 N N . ALA A 1 102 ? 9.464 -0.492 -3.996 1.00 93.50 102 ALA A N 1
ATOM 807 C CA . ALA A 1 102 ? 10.496 0.401 -3.477 1.00 93.50 102 ALA A CA 1
ATOM 808 C C . ALA A 1 102 ? 11.913 -0.097 -3.804 1.00 93.50 102 ALA A C 1
ATOM 810 O O . ALA A 1 102 ? 12.760 0.695 -4.218 1.00 93.50 102 ALA A O 1
ATOM 811 N N . LYS A 1 103 ? 12.153 -1.410 -3.685 1.00 94.06 103 LYS A N 1
ATOM 812 C CA . LYS A 1 103 ? 13.426 -2.047 -4.065 1.00 94.06 103 LYS A CA 1
ATOM 813 C C . LYS A 1 103 ? 13.666 -2.058 -5.576 1.00 94.06 103 LYS A C 1
ATOM 815 O O . LYS A 1 103 ? 14.817 -2.055 -5.996 1.00 94.06 103 LYS A O 1
ATOM 820 N N . ALA A 1 104 ? 12.602 -2.086 -6.379 1.00 91.12 104 ALA A N 1
ATOM 821 C CA . ALA A 1 104 ? 12.690 -2.081 -7.839 1.00 91.12 104 ALA A CA 1
ATOM 822 C C . ALA A 1 104 ? 13.002 -0.692 -8.432 1.00 91.12 104 ALA A C 1
ATOM 824 O O . ALA A 1 104 ? 13.394 -0.608 -9.594 1.00 91.12 104 ALA A O 1
ATOM 825 N N . MET A 1 105 ? 12.838 0.385 -7.654 1.00 92.62 105 MET A N 1
ATOM 826 C CA . MET A 1 105 ? 13.166 1.750 -8.075 1.00 92.62 105 MET A CA 1
ATOM 827 C C . MET A 1 105 ? 14.679 1.963 -8.220 1.00 92.62 105 MET A C 1
ATOM 829 O O . MET A 1 105 ? 15.485 1.354 -7.518 1.00 92.62 105 MET A O 1
ATOM 833 N N . LYS A 1 106 ? 15.063 2.896 -9.097 1.00 88.38 106 LYS A N 1
ATOM 834 C CA . LYS A 1 106 ? 16.443 3.371 -9.270 1.00 88.38 106 LYS A CA 1
ATOM 835 C C . LYS A 1 106 ? 16.482 4.893 -9.033 1.00 88.38 106 LYS A C 1
ATOM 837 O O . LYS A 1 106 ? 15.927 5.622 -9.853 1.00 88.38 106 LYS A O 1
ATOM 842 N N . PRO A 1 107 ? 17.084 5.395 -7.936 1.00 90.56 107 PRO A N 1
ATOM 843 C CA . PRO A 1 107 ? 17.679 4.641 -6.829 1.00 90.56 107 PRO A CA 1
ATOM 844 C C . PRO A 1 107 ? 16.623 3.905 -5.974 1.00 90.56 107 PRO A C 1
ATOM 846 O O . PRO A 1 107 ? 15.462 4.335 -5.942 1.00 90.56 107 PRO A O 1
ATOM 849 N N . PRO A 1 108 ? 17.011 2.829 -5.261 1.00 92.69 108 PRO A N 1
ATOM 850 C CA . PRO A 1 108 ? 16.118 2.119 -4.350 1.00 92.69 108 PRO A CA 1
ATOM 851 C C . PRO A 1 108 ? 15.548 3.046 -3.273 1.00 92.69 108 PRO A C 1
ATOM 853 O O . PRO A 1 108 ? 16.254 3.890 -2.719 1.00 92.69 108 PRO A O 1
ATOM 856 N N . ARG A 1 109 ? 14.258 2.890 -2.971 1.00 91.94 109 ARG A N 1
ATOM 857 C CA . ARG A 1 109 ? 13.566 3.639 -1.910 1.00 91.94 109 ARG A CA 1
ATOM 858 C C . ARG A 1 109 ? 13.627 2.873 -0.581 1.00 91.94 109 ARG A C 1
ATOM 860 O O . ARG A 1 109 ? 13.709 1.642 -0.605 1.00 91.94 109 ARG A O 1
ATOM 867 N N . PRO A 1 110 ? 13.571 3.567 0.572 1.00 92.00 110 PRO A N 1
ATOM 868 C CA . PRO A 1 110 ? 13.569 2.905 1.870 1.00 92.00 110 PRO A CA 1
ATOM 869 C C . PRO A 1 110 ? 12.340 2.001 2.015 1.00 92.00 110 PRO A C 1
ATOM 871 O O . PRO A 1 110 ? 11.210 2.391 1.704 1.00 92.00 110 PRO A O 1
ATOM 874 N N . SER A 1 111 ? 12.578 0.776 2.481 1.00 92.94 111 SER A N 1
ATOM 875 C CA . SER A 1 111 ? 11.514 -0.140 2.881 1.00 92.94 111 SER A CA 1
ATOM 876 C C . SER A 1 111 ? 10.974 0.251 4.247 1.00 92.94 111 SER A C 1
ATOM 878 O O . SER A 1 111 ? 11.757 0.613 5.119 1.00 92.94 111 SER A O 1
ATOM 880 N N . LEU A 1 112 ? 9.672 0.087 4.438 1.00 92.12 112 LEU A N 1
ATOM 881 C CA . LEU A 1 112 ? 9.003 0.331 5.709 1.00 92.12 112 LEU A CA 1
ATOM 882 C C . LEU A 1 112 ? 8.776 -0.992 6.449 1.00 92.12 112 LEU A C 1
ATOM 884 O O . LEU A 1 112 ? 8.396 -2.002 5.841 1.00 92.12 112 LEU A O 1
ATOM 888 N N . GLN A 1 113 ? 8.985 -0.982 7.759 1.00 93.75 113 GLN A N 1
ATOM 889 C CA . GLN A 1 113 ? 8.602 -2.058 8.665 1.00 93.75 113 GLN A CA 1
ATOM 890 C C . GLN A 1 113 ? 7.167 -1.869 9.152 1.00 93.75 113 GLN A C 1
ATOM 892 O O . GLN A 1 113 ? 6.600 -0.777 9.127 1.00 93.75 113 GLN A O 1
ATOM 897 N N . TRP A 1 114 ? 6.552 -2.965 9.595 1.00 91.25 114 TRP A N 1
ATOM 898 C CA . TRP A 1 114 ? 5.186 -2.922 10.112 1.00 91.25 114 TRP A CA 1
ATOM 899 C C . TRP A 1 114 ? 5.055 -1.981 11.315 1.00 91.25 114 TRP A C 1
ATOM 901 O O . TRP A 1 114 ? 4.091 -1.220 11.384 1.00 91.25 114 TRP A O 1
ATOM 911 N N . ASP A 1 115 ? 6.031 -2.009 12.223 1.00 91.00 115 ASP A N 1
ATOM 912 C CA . ASP A 1 115 ? 6.001 -1.209 13.447 1.00 91.00 115 ASP A CA 1
ATOM 913 C C . ASP A 1 115 ? 6.038 0.293 13.143 1.00 91.00 115 ASP A C 1
ATOM 915 O O . ASP A 1 115 ? 5.231 1.035 13.697 1.00 91.00 115 ASP A O 1
ATOM 919 N N . GLU A 1 116 ? 6.841 0.720 12.162 1.00 89.44 116 GLU A N 1
ATOM 920 C CA . GLU A 1 116 ? 6.881 2.111 11.682 1.00 89.44 116 GLU A CA 1
ATOM 921 C C . GLU A 1 116 ? 5.515 2.553 11.136 1.00 89.44 116 GLU A C 1
ATOM 923 O O . GLU A 1 116 ? 5.018 3.633 11.450 1.00 89.44 116 GLU A O 1
ATOM 928 N N . VAL A 1 117 ? 4.844 1.695 10.358 1.00 88.44 117 VAL A N 1
ATOM 929 C CA . VAL A 1 117 ? 3.504 1.993 9.821 1.00 88.44 117 VAL A CA 1
ATOM 930 C C . VAL A 1 117 ? 2.468 2.113 10.940 1.00 88.44 117 VAL A C 1
ATOM 932 O O . VAL A 1 117 ? 1.568 2.953 10.867 1.00 88.44 117 VAL A O 1
ATOM 935 N N . VAL A 1 118 ? 2.559 1.275 11.976 1.00 85.06 118 VAL A N 1
ATOM 936 C CA . VAL A 1 118 ? 1.668 1.350 13.141 1.00 85.06 118 VAL A CA 1
ATOM 937 C C . VAL A 1 118 ? 1.931 2.620 13.944 1.00 85.06 118 VAL A C 1
ATOM 939 O O . VAL A 1 118 ? 0.967 3.278 14.337 1.00 85.06 118 VAL A O 1
ATOM 942 N N . GLU A 1 119 ? 3.195 2.976 14.154 1.00 85.50 119 GLU A N 1
ATOM 943 C CA . GLU A 1 119 ? 3.604 4.180 14.873 1.00 85.50 119 GLU A CA 1
ATOM 944 C C . GLU A 1 119 ? 3.132 5.445 14.149 1.00 85.50 119 GLU A C 1
ATOM 946 O O . GLU A 1 119 ? 2.456 6.280 14.751 1.00 85.50 119 GLU A O 1
ATOM 951 N N . TYR A 1 120 ? 3.352 5.548 12.836 1.00 82.50 120 TYR A N 1
ATOM 952 C CA . TYR A 1 120 ? 2.844 6.670 12.043 1.00 82.50 120 TYR A CA 1
ATOM 953 C C . TYR A 1 120 ? 1.319 6.743 12.042 1.00 82.50 120 TYR A C 1
ATOM 955 O O . TYR A 1 120 ? 0.756 7.830 12.165 1.00 82.50 120 TYR A O 1
ATOM 963 N N . ALA A 1 121 ? 0.628 5.603 11.956 1.00 81.31 121 ALA A N 1
ATOM 964 C CA . ALA A 1 121 ? -0.828 5.577 12.037 1.00 81.31 121 ALA A CA 1
ATOM 965 C C . ALA A 1 121 ? -1.336 6.043 13.410 1.00 81.31 121 ALA A C 1
ATOM 967 O O . ALA A 1 121 ? -2.359 6.724 13.498 1.00 81.31 121 ALA A O 1
ATOM 968 N N . PHE A 1 122 ? -0.631 5.675 14.481 1.00 78.75 122 PHE A N 1
ATOM 969 C CA . PHE A 1 122 ? -0.931 6.119 15.834 1.00 78.75 122 PHE A CA 1
ATOM 970 C C . PHE A 1 122 ? -0.740 7.633 15.944 1.00 78.75 122 PHE A C 1
ATOM 972 O O . PHE A 1 122 ? -1.706 8.323 16.260 1.00 78.75 122 PHE A O 1
ATOM 979 N N . LEU A 1 123 ? 0.438 8.157 15.590 1.00 78.12 123 LEU A N 1
ATOM 980 C CA . LEU A 1 123 ? 0.744 9.593 15.600 1.00 78.12 123 LEU A CA 1
ATOM 981 C C . LEU A 1 123 ? -0.268 10.406 14.777 1.00 78.12 123 LEU A C 1
ATOM 983 O O . LEU A 1 123 ? -0.863 11.353 15.291 1.00 78.12 123 LEU A O 1
ATOM 987 N N . ALA A 1 124 ? -0.563 9.971 13.550 1.00 76.06 124 ALA A N 1
ATOM 988 C CA . ALA A 1 124 ? -1.548 10.614 12.685 1.00 76.06 124 ALA A CA 1
ATOM 989 C C . ALA A 1 124 ? -2.968 10.574 13.270 1.00 76.06 124 ALA A C 1
ATOM 991 O O . ALA A 1 124 ? -3.720 11.535 13.125 1.00 76.06 124 ALA A O 1
ATOM 992 N N . ASN A 1 125 ? -3.353 9.496 13.963 1.00 70.75 125 ASN A N 1
ATOM 993 C CA . ASN A 1 125 ? -4.622 9.451 14.684 1.00 70.75 125 ASN A CA 1
ATOM 994 C C . ASN A 1 125 ? -4.655 10.474 15.832 1.00 70.75 125 ASN A C 1
ATOM 996 O O . ASN A 1 125 ? -5.687 11.107 16.025 1.00 70.75 125 ASN A O 1
ATOM 1000 N N . PHE A 1 126 ? -3.561 10.688 16.573 1.00 61.47 126 PHE A N 1
ATOM 1001 C CA . PHE A 1 126 ? -3.515 11.739 17.602 1.00 61.47 126 PHE A CA 1
ATOM 1002 C C . PHE A 1 126 ? -3.623 13.140 17.009 1.00 61.47 126 PHE A C 1
ATOM 1004 O O . PHE A 1 126 ? -4.396 13.944 17.529 1.00 61.47 126 PHE A O 1
ATOM 1011 N N . ASP A 1 127 ? -2.913 13.422 15.918 1.00 69.19 127 ASP A N 1
ATOM 1012 C CA . ASP A 1 127 ? -3.005 14.711 15.230 1.00 69.19 127 ASP A CA 1
ATOM 1013 C C . ASP A 1 127 ? -4.397 14.948 14.635 1.00 69.19 127 ASP A C 1
ATOM 1015 O O . ASP A 1 127 ? -4.982 16.013 14.835 1.00 69.19 127 ASP A O 1
ATOM 1019 N N . LEU A 1 128 ? -4.986 13.935 13.992 1.00 61.81 128 LEU A N 1
ATOM 1020 C CA . LEU A 1 128 ? -6.360 13.993 13.498 1.00 61.81 128 LEU A CA 1
ATOM 1021 C C . LEU A 1 128 ? -7.351 14.227 14.641 1.00 61.81 128 LEU A C 1
ATOM 1023 O O . LEU A 1 128 ? -8.250 15.051 14.508 1.00 61.81 128 LEU A O 1
ATOM 1027 N N . LEU A 1 129 ? -7.189 13.535 15.771 1.00 61.25 129 LEU A N 1
ATOM 1028 C CA . LEU A 1 129 ? -8.028 13.730 16.952 1.00 61.25 129 LEU A CA 1
ATOM 1029 C C . LEU A 1 129 ? -7.830 15.115 17.568 1.00 61.25 129 LEU A C 1
ATOM 1031 O O . LEU A 1 129 ? -8.797 15.675 18.068 1.00 61.25 129 LEU A O 1
ATOM 1035 N N . ARG A 1 130 ? -6.619 15.677 17.545 1.00 63.50 130 ARG A N 1
ATOM 1036 C CA . ARG A 1 130 ? -6.346 17.039 18.017 1.00 63.50 130 ARG A CA 1
ATOM 1037 C C . ARG A 1 130 ? -7.052 18.076 17.143 1.00 63.50 130 ARG A C 1
ATOM 1039 O O . ARG A 1 130 ? -7.701 18.959 17.690 1.00 63.50 130 ARG A O 1
ATOM 1046 N N . ASN A 1 131 ? -7.009 17.909 15.823 1.00 59.44 131 ASN A N 1
ATOM 1047 C CA . ASN A 1 131 ? -7.658 18.813 14.870 1.00 59.44 131 ASN A CA 1
ATOM 1048 C C . ASN A 1 131 ? -9.189 18.637 14.846 1.00 59.44 131 ASN A C 1
ATOM 1050 O O . ASN A 1 131 ? -9.929 19.610 14.786 1.00 59.44 131 ASN A O 1
ATOM 1054 N N . ALA A 1 132 ? -9.696 17.407 14.974 1.00 57.41 132 ALA A N 1
ATOM 1055 C CA . ALA A 1 132 ? -11.133 17.130 15.085 1.00 57.41 132 ALA A CA 1
ATOM 1056 C C . ALA A 1 132 ? -11.725 17.524 16.453 1.00 57.41 132 ALA A C 1
ATOM 1058 O O . ALA A 1 132 ? -12.944 17.579 16.610 1.00 57.41 132 ALA A O 1
ATOM 1059 N N . ARG A 1 133 ? -10.874 17.779 17.456 1.00 59.00 133 ARG A N 1
ATOM 1060 C CA . ARG A 1 133 ? -11.259 18.269 18.787 1.00 59.00 133 ARG A CA 1
ATOM 1061 C C . ARG A 1 133 ? -11.465 19.778 18.843 1.00 59.00 133 ARG A C 1
ATOM 1063 O O . ARG A 1 133 ? -11.676 20.261 19.956 1.00 59.00 133 ARG A O 1
ATOM 1070 N N . GLU A 1 134 ? -11.457 20.502 17.720 1.00 52.59 134 GLU A N 1
ATOM 1071 C CA . GLU A 1 134 ? -11.937 21.886 17.708 1.00 52.59 134 GLU A CA 1
ATOM 1072 C C . GLU A 1 134 ? -13.339 21.960 18.343 1.00 52.59 134 GLU A C 1
ATOM 1074 O O . GLU A 1 134 ? -14.361 21.536 17.807 1.00 52.59 134 GLU A O 1
ATOM 1079 N N . ASP A 1 135 ? -13.319 22.428 19.589 1.00 55.28 135 ASP A N 1
ATOM 1080 C CA . ASP A 1 135 ? -14.400 22.881 20.446 1.00 55.28 135 ASP A CA 1
ATOM 1081 C C . ASP A 1 135 ? -15.604 21.964 20.681 1.00 55.28 135 ASP A C 1
ATOM 1083 O O . ASP A 1 135 ? -16.614 22.433 21.200 1.00 55.28 135 ASP A O 1
ATOM 1087 N N . ILE A 1 136 ? -15.506 20.652 20.432 1.00 56.56 136 ILE A N 1
ATOM 1088 C CA . ILE A 1 136 ? -16.566 19.702 20.822 1.00 56.56 136 ILE A CA 1
ATOM 1089 C C . ILE A 1 136 ? -16.738 19.666 22.348 1.00 56.56 136 ILE A C 1
ATOM 1091 O O . ILE A 1 136 ? -17.861 19.702 22.837 1.00 56.56 136 ILE A O 1
ATOM 1095 N N . ILE A 1 137 ? -15.636 19.675 23.109 1.00 54.22 137 ILE A N 1
ATOM 1096 C CA . ILE A 1 137 ? -15.656 19.686 24.587 1.00 54.22 137 ILE A CA 1
ATOM 1097 C C . ILE A 1 137 ? -16.280 20.984 25.129 1.00 54.22 137 ILE A C 1
ATOM 1099 O O . ILE A 1 137 ? -16.879 20.984 26.200 1.00 54.22 137 ILE A O 1
ATOM 1103 N N . LYS A 1 138 ? -16.189 22.085 24.370 1.00 58.28 138 LYS A N 1
ATOM 1104 C CA . LYS A 1 138 ? -16.812 23.371 24.712 1.00 58.28 138 LYS A CA 1
ATOM 1105 C C . LYS A 1 138 ? -18.279 23.461 24.276 1.00 58.28 138 LYS A C 1
ATOM 1107 O O 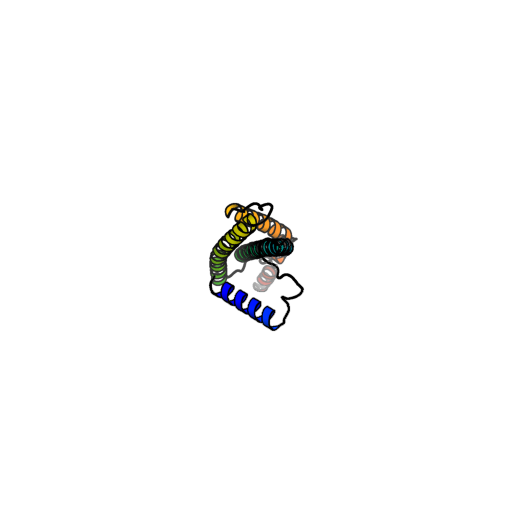. LYS A 1 138 ? -18.943 24.441 24.610 1.00 58.28 138 LYS A O 1
ATOM 1112 N N . LYS A 1 139 ? -18.813 22.487 23.522 1.00 65.31 139 LYS A N 1
ATOM 1113 C CA . LYS A 1 139 ? -20.233 22.496 23.151 1.00 65.31 139 LYS A CA 1
ATOM 1114 C C . LYS A 1 139 ? -21.097 22.110 24.358 1.00 65.31 139 LYS A C 1
ATOM 1116 O O . LYS A 1 139 ? -20.778 21.151 25.059 1.00 65.31 139 LYS A O 1
ATOM 1121 N N . PRO A 1 140 ? -22.241 22.784 24.569 1.00 58.88 140 PRO A N 1
ATOM 1122 C CA . PRO A 1 140 ? -23.083 22.575 25.751 1.00 58.88 140 PRO A CA 1
ATOM 1123 C C . PRO A 1 140 ? -23.618 21.138 25.892 1.00 58.88 140 PRO A C 1
ATOM 1125 O O . PRO A 1 140 ? -23.866 20.685 27.004 1.00 58.88 140 PRO A O 1
ATOM 1128 N N . TRP A 1 141 ? -23.727 20.387 24.793 1.00 62.38 141 TRP A N 1
ATOM 1129 C CA . TRP A 1 141 ? -24.162 18.985 24.787 1.00 62.38 141 TRP A CA 1
ATOM 1130 C C . TRP A 1 141 ? -23.063 17.971 25.155 1.00 62.38 141 TRP A C 1
ATOM 1132 O O . TRP A 1 141 ? -23.367 16.794 25.347 1.00 62.38 141 TRP A O 1
ATOM 1142 N N . ALA A 1 142 ? -21.798 18.395 25.236 1.00 56.53 142 ALA A N 1
ATOM 1143 C CA . ALA A 1 142 ? -20.664 17.554 25.624 1.00 56.53 142 ALA A CA 1
ATOM 1144 C C . ALA A 1 142 ? -20.350 17.621 27.131 1.00 56.53 142 ALA A C 1
ATOM 1146 O O . ALA A 1 142 ? -19.542 16.834 27.623 1.00 56.53 142 ALA A O 1
ATOM 1147 N N . ASN A 1 143 ? -20.996 18.531 27.873 1.00 57.59 143 ASN A N 1
ATOM 1148 C CA . ASN A 1 143 ? -20.895 18.609 29.326 1.00 57.59 143 ASN A CA 1
ATOM 1149 C C . ASN A 1 143 ? -21.785 17.523 29.971 1.00 57.59 143 ASN A C 1
ATOM 1151 O O . ASN A 1 143 ? -23.003 17.563 29.776 1.00 57.59 143 ASN A O 1
ATOM 1155 N N . PRO A 1 144 ? -21.239 16.584 30.768 1.00 56.62 144 PRO A N 1
ATOM 1156 C CA . PRO A 1 144 ? -22.037 15.559 31.446 1.00 56.62 144 PRO A CA 1
ATOM 1157 C C . PRO A 1 144 ? -23.063 16.140 32.436 1.00 56.62 144 PRO A C 1
ATOM 1159 O O . PRO A 1 144 ? -24.057 15.481 32.727 1.00 56.62 144 PRO A O 1
ATOM 1162 N N . ASN A 1 145 ? -22.891 17.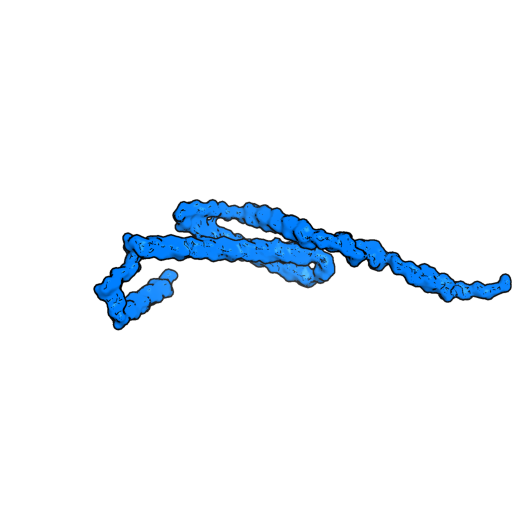392 32.879 1.00 56.28 145 ASN A N 1
ATOM 1163 C CA . ASN A 1 145 ? -23.862 18.097 33.724 1.00 56.28 145 ASN A CA 1
ATOM 1164 C C . ASN A 1 145 ? -24.997 18.770 32.925 1.00 56.28 145 ASN A C 1
ATOM 1166 O O . ASN A 1 145 ? -26.008 19.161 33.505 1.00 56.28 145 ASN A O 1
ATOM 1170 N N . GLY A 1 146 ? -24.870 18.892 31.598 1.00 52.12 146 GLY A N 1
ATOM 1171 C CA . GLY A 1 146 ? -25.859 19.548 30.730 1.00 52.12 146 GLY A CA 1
ATOM 1172 C C . GLY A 1 146 ? -27.129 18.729 30.473 1.00 52.12 146 GLY A C 1
ATOM 1173 O O . GLY A 1 146 ? -28.091 19.250 29.920 1.00 52.12 146 GLY A O 1
ATOM 1174 N N . LEU A 1 147 ? -27.150 17.458 30.887 1.00 53.72 147 LEU A N 1
ATOM 1175 C CA . LEU A 1 147 ? -28.311 16.564 30.782 1.00 53.72 147 LEU A CA 1
ATOM 1176 C C . LEU A 1 147 ? -28.996 16.297 32.134 1.00 53.72 147 LEU A C 1
ATOM 1178 O O . LEU A 1 147 ? -29.840 15.409 32.213 1.00 53.72 147 LEU A O 1
ATOM 1182 N N . GLY A 1 148 ? -28.640 17.033 33.196 1.00 49.94 148 GLY A N 1
ATOM 1183 C CA . GLY A 1 148 ? -29.048 16.679 34.560 1.00 49.94 148 GLY A CA 1
ATOM 1184 C C . GLY A 1 148 ? -29.435 17.820 35.498 1.00 49.94 148 GLY A C 1
ATOM 1185 O O . GLY A 1 148 ? -29.644 17.549 36.673 1.00 49.94 148 GLY A O 1
ATOM 1186 N N . SER A 1 149 ? -29.554 19.068 35.039 1.00 46.19 149 SER A N 1
ATOM 1187 C CA . SER A 1 149 ? -30.038 20.157 35.904 1.00 46.19 149 SER A CA 1
ATOM 1188 C C . SER A 1 149 ? -31.047 21.043 35.185 1.00 46.19 149 SER A C 1
ATOM 1190 O O . SER A 1 149 ? -30.868 22.242 34.990 1.00 46.19 149 SER A O 1
ATOM 1192 N N . ASN A 1 150 ? -32.142 20.422 34.755 1.00 45.75 150 ASN A N 1
ATOM 1193 C CA . ASN A 1 150 ? -33.334 21.160 34.376 1.00 45.75 150 ASN A CA 1
ATOM 1194 C C . ASN A 1 150 ? -34.061 21.514 35.677 1.00 45.75 150 ASN A C 1
ATOM 1196 O O . ASN A 1 150 ? -34.761 20.675 36.245 1.00 45.75 150 ASN A O 1
ATOM 1200 N N . GLY A 1 151 ? -33.920 22.767 36.123 1.00 47.31 151 GLY A N 1
ATOM 1201 C CA . GLY A 1 151 ? -34.631 23.360 37.270 1.00 47.31 151 GLY A CA 1
ATOM 1202 C C . GLY A 1 151 ? -36.168 23.266 37.215 1.00 47.31 151 GLY A C 1
ATOM 1203 O O . GLY A 1 151 ? -36.846 23.663 38.155 1.00 47.31 151 GLY A O 1
ATOM 1204 N N . TRP A 1 152 ? -36.723 22.667 36.162 1.00 44.19 152 TRP A N 1
ATOM 1205 C CA . TRP A 1 152 ? -38.128 22.301 36.020 1.00 44.19 152 TRP A CA 1
ATOM 1206 C C . TRP A 1 152 ? -38.600 21.241 37.029 1.00 44.19 152 TRP A C 1
ATOM 1208 O O . TRP A 1 152 ? -39.775 21.239 37.384 1.00 44.19 152 TRP A O 1
ATOM 1218 N N . LEU A 1 153 ? -37.719 20.372 37.545 1.00 48.41 153 LEU A N 1
ATOM 1219 C CA . LEU A 1 153 ? -38.122 19.357 38.534 1.00 48.41 153 LEU A CA 1
ATOM 1220 C C . LEU A 1 153 ? -38.336 19.929 39.947 1.00 48.41 153 LEU A C 1
ATOM 1222 O O . LEU A 1 153 ? -39.152 19.395 40.695 1.00 48.41 153 LEU A O 1
ATOM 1226 N N . LEU A 1 154 ? -37.677 21.039 40.304 1.00 51.22 154 LEU A N 1
ATOM 1227 C CA . LEU A 1 154 ? -37.887 21.701 41.600 1.00 51.22 154 LEU A CA 1
ATOM 1228 C C . LEU A 1 154 ? -39.146 22.583 41.613 1.00 51.22 154 LEU A C 1
ATOM 1230 O O . LEU A 1 154 ? -39.785 22.701 42.658 1.00 51.22 154 LEU A O 1
ATOM 1234 N N . GLN A 1 155 ? -39.550 23.119 40.454 1.00 47.19 155 GLN A N 1
ATOM 1235 C CA . GLN A 1 155 ? -40.779 23.910 40.299 1.00 47.19 155 GLN A CA 1
ATOM 1236 C C . GLN A 1 155 ? -42.051 23.032 40.295 1.00 47.19 155 GLN A C 1
ATOM 1238 O O . GLN A 1 155 ? -43.101 23.450 40.772 1.00 47.19 155 GLN A O 1
ATOM 1243 N N . VAL A 1 156 ? -41.968 21.793 39.789 1.00 51.41 156 VAL A N 1
ATOM 1244 C CA . VAL A 1 156 ? -43.106 20.849 39.775 1.00 51.41 156 VAL A CA 1
ATOM 1245 C C . VAL A 1 156 ? -43.312 20.191 41.146 1.00 51.41 156 VAL A C 1
ATOM 1247 O O . VAL A 1 156 ? -44.450 19.982 41.564 1.00 51.41 156 VAL A O 1
ATOM 1250 N N . ALA A 1 157 ? -42.238 19.938 41.904 1.00 46.78 157 ALA A N 1
ATOM 1251 C CA . ALA A 1 157 ? -42.329 19.356 43.247 1.00 46.78 157 ALA A CA 1
ATOM 1252 C C . ALA A 1 157 ? -42.992 20.288 44.284 1.00 46.78 157 ALA A C 1
ATOM 1254 O O . ALA A 1 157 ? -43.574 19.806 45.256 1.00 46.78 157 ALA A O 1
ATOM 1255 N N . THR A 1 158 ? -42.952 21.608 44.071 1.00 50.81 158 THR A N 1
ATOM 1256 C CA . THR A 1 158 ? -43.616 22.603 44.932 1.00 50.81 158 THR A CA 1
ATOM 1257 C C . THR A 1 158 ? -45.104 22.784 44.617 1.00 50.81 158 THR A C 1
ATOM 1259 O O . THR A 1 158 ? -45.841 23.248 45.477 1.00 50.81 158 THR A O 1
ATOM 1262 N N . SER A 1 159 ? -45.577 22.358 43.438 1.00 46.09 159 SER A N 1
ATOM 1263 C CA . SER A 1 159 ? -46.989 22.478 43.036 1.00 46.09 159 SER A CA 1
ATOM 1264 C C . SER A 1 159 ? -47.853 21.259 43.395 1.00 46.09 159 SER A C 1
ATOM 1266 O O . SER A 1 159 ? -49.074 21.350 43.320 1.00 46.09 159 SER A O 1
ATOM 1268 N N . ILE A 1 160 ? -47.252 20.118 43.762 1.00 49.44 160 ILE A N 1
ATOM 1269 C CA . ILE A 1 160 ? -47.982 18.868 44.073 1.00 49.44 160 ILE A CA 1
ATOM 1270 C C . ILE A 1 160 ? -48.290 18.735 45.574 1.00 49.44 160 ILE A C 1
ATOM 1272 O O . ILE A 1 160 ? -49.190 17.993 45.959 1.00 49.44 160 ILE A O 1
ATOM 1276 N N . ARG A 1 161 ? -47.602 19.488 46.439 1.00 42.03 161 ARG A N 1
ATOM 1277 C CA . ARG A 1 161 ? -47.890 19.523 47.877 1.00 42.03 161 ARG A CA 1
ATOM 1278 C C . ARG A 1 161 ? -48.826 20.689 48.188 1.00 42.03 161 ARG A C 1
ATOM 1280 O O . ARG A 1 161 ? -48.428 21.684 48.781 1.00 42.03 161 ARG A O 1
ATOM 1287 N N . GLY A 1 162 ? -50.064 20.569 47.719 1.00 46.81 162 GLY A N 1
ATOM 1288 C CA . GLY A 1 162 ? -51.156 21.371 48.248 1.00 46.81 162 GLY A CA 1
ATOM 1289 C C . GLY A 1 162 ? -51.445 20.919 49.673 1.00 46.81 162 GLY A C 1
ATOM 1290 O O . GLY A 1 162 ? -52.099 19.902 49.854 1.00 46.81 162 GLY A O 1
ATOM 1291 N N . ASP A 1 163 ? -50.957 21.668 50.657 1.00 36.97 163 ASP A N 1
ATOM 1292 C CA . ASP A 1 163 ? -51.597 21.734 51.967 1.00 36.97 163 ASP A CA 1
ATOM 1293 C C . ASP A 1 163 ? -51.991 23.189 52.197 1.00 36.97 163 ASP A C 1
ATOM 1295 O O . ASP A 1 163 ? -51.154 24.083 52.335 1.00 36.97 163 ASP A O 1
ATOM 1299 N N . SER A 1 164 ? -53.299 23.425 52.145 1.00 50.69 164 SER A N 1
ATOM 1300 C CA . SER A 1 164 ? -53.927 24.645 52.624 1.00 50.69 164 SER A CA 1
ATOM 1301 C C . SER A 1 164 ? -54.462 24.394 54.032 1.00 50.69 164 SER A C 1
ATOM 1303 O O . SER A 1 164 ? -55.363 23.575 54.188 1.00 50.69 164 SER A O 1
ATOM 1305 N N . THR A 1 165 ? -54.010 25.235 54.972 1.00 38.25 165 THR A N 1
ATOM 1306 C CA . THR A 1 165 ? -54.803 25.879 56.054 1.00 38.25 165 THR A CA 1
ATOM 1307 C C . THR A 1 165 ? -55.284 25.005 57.228 1.00 38.25 165 THR A C 1
ATOM 1309 O O . THR A 1 165 ? -55.438 23.798 57.058 1.00 38.25 165 THR A O 1
ATOM 1312 N N . PRO A 1 166 ? -55.535 25.571 58.433 1.00 56.19 166 PRO A N 1
ATOM 1313 C CA . PRO A 1 166 ? -55.874 26.967 58.778 1.00 56.19 166 PRO A CA 1
ATOM 1314 C C . PRO A 1 166 ? -54.697 27.847 59.194 1.00 56.19 166 PRO A C 1
ATOM 1316 O O . PRO A 1 166 ? -53.861 27.387 60.001 1.00 56.19 166 PRO A O 1
#

Radius of gyration: 30.91 Å; chains: 1; bounding box: 74×45×100 Å

Organism: NCBI:txid47425

Sequence (166 aa):
MEKAHKQLQNVQLMESLLGIGGEHECWAPGMAAWESAQTLVQTRDYRHCLSNLEALVVARIFELTKMNMSRTGYKQRRHIGNTLKVRSKTIQTALTKYNVAAKAMKPPRPSLQWDEVVEYAFLANFDLLRNAREDIIKKPWANPNGLGSNGWLLQVATSIRGDSTP